Protein AF-A0A3M7P3F0-F1 (afdb_monomer)

Solvent-accessible surface area (backbone atoms only — not comparable to full-atom values): 8228 Å² total; per-residue (Å²): 136,87,86,85,83,87,76,72,88,83,78,83,79,81,77,79,80,73,84,70,84,70,74,78,79,84,78,85,76,87,57,68,66,79,45,86,61,48,75,72,35,42,48,98,87,68,47,38,76,52,37,50,70,38,77,48,36,46,76,40,44,63,51,67,42,43,52,64,94,58,85,94,62,56,41,43,77,44,65,76,58,82,88,83,65,94,73,85,86,87,89,83,91,81,86,89,81,68,93,59,100,72,84,79,93,81,86,86,86,86,88,83,135

pLDDT: mean 86.26, std 19.08, range [32.84, 98.5]

Sequence (113 aa):
MNSIYLGLASAILYIHLTNAFVPPDITRRFEYKLSFKGPHLVFKDGSVPFWQHGGSAIPSNDQIRITPSLRSQKGRVWCQNQVTSPDWEIEVLMRVSGRGRVGADGMAIWYTD

InterPro domains:
  IPR005052 Legume-like lectin [PF03388] (29-112)
  IPR005052 Legume-like lectin [PS51328] (28-113)
  IPR013320 Concanavalin A-like lectin/glucanase domain superfamily [SSF49899] (28-113)
  IPR051136 Intracellular Lectin and Glycoprotein Transporter [PTHR12223] (26-113)

Secondary structure (DSSP, 8-state):
----------------------PPP------GGG---SSS-S-TTS-BTTEEEEET-EE-SS-EESS-SSTT--EEEEESS----SS-----------SSSS--S--------

Radius of gyration: 29.39 Å; Cα contacts (8 Å, |Δi|>4): 103; chains: 1; bounding box: 76×74×60 Å

Organism: Brachionus plicatilis (NCBI:txid10195)

Foldseek 3Di:
DDDDDPDDDDDPDDDPPPPPPPPPDPDDDDDVLQDAAAQQQADPVRDGRQKDKDWQWHDDRGDIDQHDQDPPGGIDIGGNDADPDPDDDDDDDDDDDYPDPDDDDDDDDDDDD

Structure (mmCIF, N/CA/C/O backbone):
data_AF-A0A3M7P3F0-F1
#
_entry.id   AF-A0A3M7P3F0-F1
#
loop_
_atom_site.group_PDB
_atom_site.id
_atom_site.type_symbol
_atom_site.label_atom_id
_atom_site.label_alt_id
_atom_site.label_comp_id
_atom_site.label_asym_id
_atom_site.label_entity_id
_atom_site.label_seq_id
_atom_site.pdbx_PDB_ins_code
_atom_site.Cartn_x
_atom_site.Cartn_y
_atom_site.Cartn_z
_atom_site.occupancy
_atom_site.B_iso_or_equiv
_atom_site.auth_seq_id
_atom_site.auth_comp_id
_atom_site.auth_asym_id
_atom_site.auth_atom_id
_atom_site.pdbx_PDB_model_num
ATOM 1 N N . MET A 1 1 ? 61.588 -59.976 -39.825 1.00 35.41 1 MET A N 1
ATOM 2 C CA . MET A 1 1 ? 61.996 -58.778 -39.063 1.00 35.41 1 MET A CA 1
ATOM 3 C C . MET A 1 1 ? 60.864 -57.760 -39.123 1.00 35.41 1 MET A C 1
ATOM 5 O O . MET A 1 1 ? 60.621 -57.214 -40.184 1.00 35.41 1 MET A O 1
ATOM 9 N N . ASN A 1 2 ? 60.145 -57.636 -38.002 1.00 32.84 2 ASN A N 1
ATOM 10 C CA . ASN A 1 2 ? 59.420 -56.482 -37.443 1.00 32.84 2 ASN A CA 1
ATOM 11 C C . ASN A 1 2 ? 58.669 -55.521 -38.391 1.00 32.84 2 ASN A C 1
ATOM 13 O O . ASN A 1 2 ? 59.294 -54.714 -39.063 1.00 32.84 2 ASN A O 1
ATOM 17 N N . SER A 1 3 ? 57.339 -55.437 -38.281 1.00 33.28 3 SER A N 1
ATOM 18 C CA . SER A 1 3 ? 56.703 -54.468 -37.368 1.00 33.28 3 SER A CA 1
ATOM 19 C C . SER A 1 3 ? 55.172 -54.543 -37.448 1.00 33.28 3 SER A C 1
ATOM 21 O O . SER A 1 3 ? 54.591 -54.748 -38.509 1.00 33.28 3 SER A O 1
ATOM 23 N N . ILE A 1 4 ? 54.543 -54.393 -36.288 1.00 43.97 4 ILE A N 1
ATOM 24 C CA . ILE A 1 4 ? 53.116 -54.524 -35.998 1.00 43.97 4 ILE A CA 1
ATOM 25 C C . ILE A 1 4 ? 52.544 -53.104 -35.961 1.00 43.97 4 ILE A C 1
ATOM 27 O O . ILE A 1 4 ? 53.028 -52.293 -35.176 1.00 43.97 4 ILE A O 1
ATOM 31 N N . TYR A 1 5 ? 51.505 -52.804 -36.742 1.00 43.62 5 TYR A N 1
ATOM 32 C CA . TYR A 1 5 ? 50.666 -51.627 -36.496 1.00 43.62 5 TYR A CA 1
ATOM 33 C C . TYR A 1 5 ? 49.290 -52.087 -36.024 1.00 43.62 5 TYR A C 1
ATOM 35 O O . TYR A 1 5 ? 48.394 -52.398 -36.803 1.00 43.62 5 TYR A O 1
ATOM 43 N N . LEU A 1 6 ? 49.171 -52.152 -34.698 1.00 46.03 6 LEU A N 1
ATOM 44 C CA . LEU A 1 6 ? 47.915 -52.177 -33.965 1.00 46.03 6 LEU A CA 1
ATOM 45 C C . LEU A 1 6 ? 47.328 -50.758 -34.043 1.00 46.03 6 LEU A C 1
ATOM 47 O O . LEU A 1 6 ? 47.901 -49.824 -33.487 1.00 46.03 6 LEU A O 1
ATOM 51 N N . GLY A 1 7 ? 46.222 -50.581 -34.760 1.00 40.88 7 GLY A N 1
ATOM 52 C CA . GLY A 1 7 ? 45.590 -49.278 -34.970 1.00 40.88 7 GLY A CA 1
ATOM 53 C C . GLY A 1 7 ? 44.095 -49.327 -34.695 1.00 40.88 7 GLY A C 1
ATOM 54 O O . GLY A 1 7 ? 43.311 -49.357 -35.629 1.00 40.88 7 GLY A O 1
ATOM 55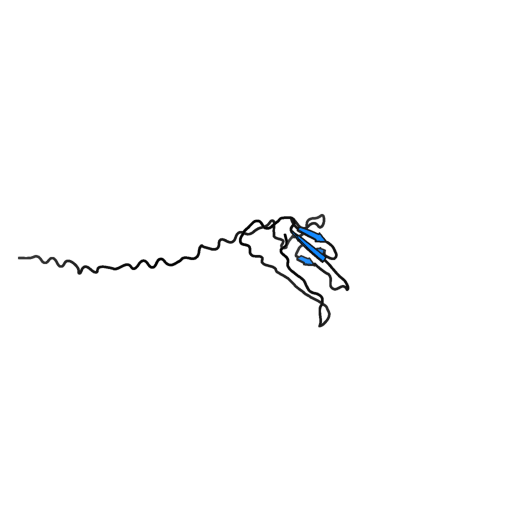 N N . LEU A 1 8 ? 43.759 -49.379 -33.405 1.00 41.81 8 LEU A N 1
ATOM 56 C CA . LEU A 1 8 ? 42.563 -48.833 -32.750 1.00 41.81 8 LEU A CA 1
ATOM 57 C C . LEU A 1 8 ? 41.199 -49.036 -33.437 1.00 41.81 8 LEU A C 1
ATOM 59 O O . LEU A 1 8 ? 40.854 -48.404 -34.431 1.00 41.81 8 LEU A O 1
ATOM 63 N N . ALA A 1 9 ? 40.379 -49.859 -32.778 1.00 43.22 9 ALA A N 1
ATOM 64 C CA . ALA A 1 9 ? 38.941 -49.956 -32.968 1.00 43.22 9 ALA A CA 1
ATOM 65 C C . ALA A 1 9 ? 38.297 -48.564 -33.106 1.00 43.22 9 ALA A C 1
ATOM 67 O O . ALA A 1 9 ? 38.331 -47.750 -32.182 1.00 43.22 9 ALA A O 1
ATOM 68 N N . SER A 1 10 ? 37.702 -48.304 -34.269 1.00 41.28 10 SER A N 1
ATOM 69 C CA . SER A 1 10 ? 36.861 -47.134 -34.493 1.00 41.28 10 SER A CA 1
ATOM 70 C C . SER A 1 10 ? 35.575 -47.303 -33.683 1.00 41.28 10 SER A C 1
ATOM 72 O O . SER A 1 10 ? 34.659 -48.021 -34.078 1.00 41.28 10 SER A O 1
ATOM 74 N N . ALA A 1 11 ? 35.523 -46.678 -32.510 1.00 48.22 11 ALA A N 1
ATOM 75 C CA . ALA A 1 11 ? 34.275 -46.456 -31.798 1.00 48.22 11 ALA A CA 1
ATOM 76 C C . ALA A 1 11 ? 33.608 -45.219 -32.413 1.00 48.22 11 ALA A C 1
ATOM 78 O O . ALA A 1 11 ? 34.004 -44.086 -32.140 1.00 48.22 11 ALA A O 1
ATOM 79 N N . ILE A 1 12 ? 32.615 -45.429 -33.279 1.00 55.25 12 ILE A N 1
ATOM 80 C CA . ILE A 1 12 ? 31.757 -44.348 -33.771 1.00 55.25 12 ILE A CA 1
ATOM 81 C C . ILE A 1 12 ? 30.850 -43.933 -32.610 1.00 55.25 12 ILE A C 1
ATOM 83 O O . ILE A 1 12 ? 29.874 -44.607 -32.285 1.00 55.25 12 ILE A O 1
ATOM 87 N N . LEU A 1 13 ? 31.206 -42.831 -31.953 1.00 51.03 13 LEU A N 1
ATOM 88 C CA . LEU A 1 13 ? 30.390 -42.195 -30.926 1.00 51.03 13 LEU A CA 1
ATOM 89 C C . LEU A 1 13 ? 29.223 -41.461 -31.606 1.00 51.03 13 LEU A C 1
ATOM 91 O O . LEU A 1 13 ? 29.391 -40.360 -32.126 1.00 51.03 13 LEU A O 1
ATOM 95 N N . TYR A 1 14 ? 28.036 -42.067 -31.606 1.00 48.22 14 TYR A N 1
ATOM 96 C CA . TYR A 1 14 ? 26.794 -41.378 -31.962 1.00 48.22 14 TYR A CA 1
ATOM 97 C C . TYR A 1 14 ? 26.404 -40.434 -30.818 1.00 48.22 14 TYR A C 1
ATOM 99 O O . TYR A 1 14 ? 25.839 -40.854 -29.810 1.00 48.22 14 TYR A O 1
ATOM 107 N N . ILE A 1 15 ? 26.718 -39.145 -30.957 1.00 61.94 15 ILE A N 1
ATOM 108 C CA . ILE A 1 15 ? 26.193 -38.107 -30.067 1.00 61.94 15 ILE A CA 1
ATOM 109 C C . ILE A 1 15 ? 24.757 -37.811 -30.512 1.00 61.94 15 ILE A C 1
ATOM 111 O O . ILE A 1 15 ? 24.533 -37.149 -31.524 1.00 61.94 15 ILE A O 1
ATOM 115 N N . HIS A 1 16 ? 23.768 -38.301 -29.764 1.00 52.97 16 HIS A N 1
ATOM 116 C CA . HIS A 1 16 ? 22.413 -37.768 -29.857 1.00 52.97 16 HIS A CA 1
ATOM 117 C C . HIS A 1 16 ? 22.380 -36.405 -29.166 1.00 52.97 16 HIS A C 1
ATOM 119 O O . HIS A 1 16 ? 22.374 -36.316 -27.941 1.00 52.97 16 HIS A O 1
ATOM 125 N N . LEU A 1 17 ? 22.359 -35.337 -29.965 1.00 55.66 17 LEU A N 1
ATOM 126 C CA . LEU A 1 17 ? 21.956 -34.014 -29.503 1.00 55.66 17 LEU A CA 1
ATOM 127 C C . LEU A 1 17 ? 20.457 -34.069 -29.205 1.00 55.66 17 LEU A C 1
ATOM 129 O O . LEU A 1 17 ? 19.622 -33.867 -30.086 1.00 55.66 17 LEU A O 1
ATOM 133 N N . THR A 1 18 ? 20.096 -34.368 -27.961 1.00 59.53 18 THR A N 1
ATOM 134 C CA . THR A 1 18 ? 18.807 -33.913 -27.460 1.00 59.53 18 THR A CA 1
ATOM 135 C C . THR A 1 18 ? 18.906 -32.393 -27.395 1.00 59.53 18 THR A C 1
ATOM 137 O O . THR A 1 18 ? 19.708 -31.844 -26.640 1.00 59.53 18 THR A O 1
ATOM 140 N N . ASN A 1 19 ? 18.126 -31.690 -28.219 1.00 60.81 19 ASN A N 1
ATOM 141 C CA . ASN A 1 19 ? 17.827 -30.287 -27.955 1.00 60.81 19 ASN A CA 1
ATOM 142 C C . ASN A 1 19 ? 17.080 -30.259 -26.620 1.00 60.81 19 ASN A C 1
ATOM 144 O O . ASN A 1 19 ? 15.855 -30.369 -26.580 1.00 60.81 19 ASN A O 1
ATOM 148 N N . ALA A 1 20 ? 17.821 -30.200 -25.515 1.00 63.62 20 ALA A N 1
ATOM 149 C CA . ALA A 1 20 ? 17.248 -29.879 -24.230 1.00 63.62 20 ALA A CA 1
ATOM 150 C C . ALA A 1 20 ? 16.611 -28.501 -24.404 1.00 63.62 20 ALA A C 1
ATOM 152 O O . ALA A 1 20 ? 17.304 -27.523 -24.686 1.00 63.62 20 ALA A O 1
ATOM 153 N N . PHE A 1 21 ? 15.284 -28.435 -24.309 1.00 67.81 21 PHE A N 1
ATOM 154 C CA . PHE A 1 21 ? 14.598 -27.171 -24.110 1.00 67.81 21 PHE A CA 1
ATOM 155 C C . PHE A 1 21 ? 15.104 -26.625 -22.777 1.00 67.81 21 PHE A C 1
ATOM 157 O O . PHE A 1 21 ? 14.655 -27.047 -21.714 1.00 67.81 21 PHE A O 1
ATOM 164 N N . VAL A 1 22 ? 16.119 -25.767 -22.836 1.00 68.88 22 VAL A N 1
ATOM 165 C CA . VAL A 1 22 ? 16.523 -24.948 -21.703 1.00 68.88 22 VAL A CA 1
ATOM 166 C C . VAL A 1 22 ? 15.453 -23.865 -21.633 1.00 68.88 22 VAL A C 1
ATOM 168 O O . VAL A 1 22 ? 15.356 -23.077 -22.580 1.00 68.88 22 VAL A O 1
ATOM 171 N N . PRO A 1 23 ? 14.597 -23.843 -20.595 1.00 70.94 23 PRO A N 1
ATOM 172 C CA . PRO A 1 23 ? 13.681 -22.730 -20.421 1.00 70.94 23 PRO A CA 1
ATOM 173 C C . PRO A 1 23 ? 14.515 -21.444 -20.420 1.00 70.94 23 PRO A C 1
ATOM 175 O O . PRO A 1 23 ? 15.616 -21.459 -19.860 1.00 70.94 23 PRO A O 1
ATOM 178 N N . PRO A 1 24 ? 14.049 -20.354 -21.053 1.00 71.81 24 PRO A N 1
ATOM 179 C CA . PRO A 1 24 ? 14.758 -19.088 -20.963 1.00 71.81 24 PRO A CA 1
ATOM 180 C C . PRO A 1 24 ? 14.994 -18.768 -19.487 1.00 71.81 24 PRO A C 1
ATOM 182 O O . PRO A 1 24 ? 14.087 -18.920 -18.665 1.00 71.81 24 PRO A O 1
ATOM 185 N N . ASP A 1 25 ? 16.222 -18.379 -19.153 1.00 75.50 25 ASP A N 1
ATOM 186 C CA . ASP A 1 25 ? 16.559 -17.990 -17.790 1.00 75.50 25 ASP A CA 1
ATOM 187 C C . ASP A 1 25 ? 15.651 -16.822 -17.383 1.00 75.50 25 ASP A C 1
ATOM 189 O O . ASP A 1 25 ? 15.656 -15.762 -18.024 1.00 75.50 25 ASP A O 1
ATOM 193 N N . ILE A 1 26 ? 14.809 -17.035 -16.367 1.00 81.81 26 ILE A N 1
ATOM 194 C CA . ILE A 1 26 ? 13.870 -16.017 -15.894 1.00 81.81 26 ILE A CA 1
ATOM 195 C C . ILE A 1 26 ? 14.695 -14.958 -15.169 1.00 81.81 26 ILE A C 1
ATOM 197 O O . ILE A 1 26 ? 14.977 -15.047 -13.973 1.00 81.81 26 ILE A O 1
ATOM 201 N N . THR A 1 27 ? 15.094 -13.931 -15.915 1.00 88.69 27 THR A N 1
ATOM 202 C CA . THR A 1 27 ? 15.845 -12.807 -15.366 1.00 88.69 27 THR A CA 1
ATOM 203 C C . THR A 1 27 ? 14.901 -11.925 -14.557 1.00 88.69 27 THR A C 1
ATOM 205 O O . THR A 1 27 ? 14.068 -11.209 -15.112 1.00 88.69 27 THR A O 1
ATOM 208 N N . ARG A 1 28 ? 15.040 -11.945 -13.229 1.00 92.25 28 ARG A N 1
ATOM 209 C CA . ARG A 1 28 ? 14.305 -11.038 -12.341 1.00 92.25 28 ARG A CA 1
ATOM 210 C C . ARG A 1 28 ? 14.998 -9.681 -12.268 1.00 92.25 28 ARG A C 1
ATOM 212 O O . ARG A 1 28 ? 16.173 -9.592 -11.911 1.00 92.25 28 ARG A O 1
ATOM 219 N N . ARG A 1 29 ? 14.249 -8.611 -12.534 1.00 93.62 29 ARG A N 1
ATOM 220 C CA . ARG A 1 29 ? 14.684 -7.227 -12.315 1.00 93.62 29 ARG A CA 1
ATOM 221 C C . ARG A 1 29 ? 13.893 -6.616 -11.165 1.00 93.62 29 ARG A C 1
ATOM 223 O O . ARG A 1 29 ? 12.669 -6.619 -11.180 1.00 93.62 29 ARG A O 1
ATOM 230 N N . PHE A 1 30 ? 14.598 -6.049 -10.190 1.00 96.44 30 PHE A N 1
ATOM 231 C CA . PHE A 1 30 ? 13.958 -5.321 -9.099 1.00 96.44 30 PHE A CA 1
ATOM 232 C C . PHE A 1 30 ? 13.481 -3.933 -9.556 1.00 96.44 30 PHE A C 1
ATOM 234 O O . PHE A 1 30 ? 14.286 -3.103 -9.990 1.00 96.44 30 PHE A O 1
ATOM 241 N N . GLU A 1 31 ? 12.184 -3.662 -9.404 1.00 97.50 31 GLU A N 1
ATOM 242 C CA . GLU A 1 31 ? 11.558 -2.391 -9.776 1.00 97.50 31 GLU A CA 1
ATOM 243 C C . GLU A 1 31 ? 11.379 -1.470 -8.559 1.00 97.50 31 GLU A C 1
ATOM 245 O O . GLU A 1 31 ? 10.337 -1.441 -7.899 1.00 97.50 31 GLU A O 1
ATOM 250 N N . TYR A 1 32 ? 12.408 -0.669 -8.258 1.00 97.06 32 TYR A N 1
ATOM 251 C CA . TYR A 1 32 ? 12.418 0.206 -7.075 1.00 97.06 32 TYR A CA 1
ATOM 252 C C . TYR A 1 32 ? 11.300 1.263 -7.078 1.00 97.06 32 TYR A C 1
ATOM 254 O O . TYR A 1 32 ? 10.806 1.641 -6.021 1.00 97.06 32 TYR A O 1
ATOM 262 N N . LYS A 1 33 ? 10.879 1.723 -8.263 1.00 97.62 33 LYS A N 1
ATOM 263 C CA . LYS A 1 33 ? 9.788 2.698 -8.438 1.00 97.62 33 LYS A CA 1
ATOM 264 C C . LYS A 1 33 ? 8.399 2.122 -8.155 1.00 97.62 33 LYS A C 1
ATOM 266 O O . LYS A 1 33 ? 7.455 2.895 -8.020 1.00 97.62 33 LYS A O 1
ATOM 271 N N . LEU A 1 34 ? 8.293 0.794 -8.097 1.00 98.00 34 LEU A N 1
ATOM 272 C CA . LEU A 1 34 ? 7.087 0.023 -7.790 1.00 98.00 34 LEU A CA 1
ATOM 273 C C . LEU A 1 34 ? 7.208 -0.678 -6.427 1.00 98.00 34 LEU A C 1
ATOM 275 O O . LEU A 1 34 ? 6.475 -1.617 -6.146 1.00 98.00 34 LEU A O 1
ATOM 279 N N . SER A 1 35 ? 8.153 -0.253 -5.581 1.00 98.12 35 SER A N 1
ATOM 280 C CA . SER A 1 35 ? 8.485 -0.928 -4.322 1.00 98.12 35 SER A CA 1
ATOM 281 C C . SER A 1 35 ? 8.578 0.057 -3.157 1.00 98.12 35 SER A C 1
ATOM 283 O O . SER A 1 35 ? 8.906 1.226 -3.348 1.00 98.12 35 SER A O 1
ATOM 285 N N . PHE A 1 36 ? 8.348 -0.424 -1.935 1.00 97.56 36 PHE A N 1
ATOM 286 C CA . PHE A 1 36 ? 8.762 0.238 -0.695 1.00 97.56 36 PHE A CA 1
ATOM 287 C C . PHE A 1 36 ? 9.245 -0.816 0.309 1.00 97.56 36 PHE A C 1
ATOM 289 O O . PHE A 1 36 ? 8.747 -1.940 0.325 1.00 97.56 36 PHE A O 1
ATOM 296 N N . LYS A 1 37 ? 10.214 -0.463 1.158 1.00 97.50 37 LYS A N 1
ATOM 297 C CA . LYS A 1 37 ? 10.653 -1.274 2.304 1.00 97.50 37 LYS A CA 1
ATOM 298 C C . LYS A 1 37 ? 11.396 -0.404 3.314 1.00 97.50 37 LYS A C 1
ATOM 300 O O . LYS A 1 37 ? 11.946 0.627 2.936 1.00 97.50 37 LYS A O 1
ATOM 305 N N . GLY A 1 38 ? 11.408 -0.823 4.576 1.00 94.44 38 GLY A N 1
ATOM 306 C CA . GLY A 1 38 ? 12.275 -0.230 5.592 1.00 94.44 38 GLY A CA 1
ATOM 307 C C . GLY A 1 38 ? 13.734 -0.705 5.490 1.00 94.44 38 GLY A C 1
ATOM 308 O O . GLY A 1 38 ? 14.024 -1.650 4.745 1.00 94.44 38 GLY A O 1
ATOM 309 N N . PRO A 1 39 ? 14.649 -0.100 6.270 1.00 95.94 39 PRO A N 1
ATOM 310 C CA . PRO A 1 39 ? 14.447 1.111 7.076 1.00 95.94 39 PRO A CA 1
ATOM 311 C C . PRO A 1 39 ? 14.377 2.385 6.206 1.00 95.94 39 PRO A C 1
ATOM 313 O O . PRO A 1 39 ? 14.668 2.343 5.014 1.00 95.94 39 PRO A O 1
ATOM 316 N N . HIS A 1 40 ? 14.020 3.525 6.810 1.00 95.88 40 HIS A N 1
ATOM 317 C CA . HIS A 1 40 ? 13.889 4.838 6.145 1.00 95.88 40 HIS A CA 1
ATOM 318 C C . HIS A 1 40 ? 12.844 4.891 5.020 1.00 95.88 40 HIS A C 1
ATOM 320 O O . HIS A 1 40 ? 13.012 5.597 4.028 1.00 95.88 40 HIS A O 1
ATOM 326 N N . LEU A 1 41 ? 11.738 4.169 5.198 1.00 96.50 41 LEU A N 1
ATOM 327 C CA . LEU A 1 41 ? 10.629 4.129 4.245 1.00 96.50 41 LEU A CA 1
ATOM 328 C C . LEU A 1 41 ? 9.994 5.510 4.001 1.00 96.50 41 LEU A C 1
ATOM 330 O O . LEU A 1 41 ? 9.498 5.773 2.908 1.00 96.50 41 LEU A O 1
ATOM 334 N N . VAL A 1 42 ? 9.991 6.376 5.019 1.00 97.50 42 VAL A N 1
ATOM 335 C CA . VAL A 1 42 ? 9.244 7.640 5.036 1.00 97.50 42 VAL A CA 1
ATOM 336 C C . VAL A 1 42 ? 10.206 8.821 5.011 1.00 97.50 42 VAL A C 1
ATOM 338 O O . VAL A 1 42 ? 11.170 8.874 5.778 1.00 97.50 42 VAL A O 1
ATOM 341 N N . PHE A 1 43 ? 9.937 9.789 4.141 1.00 96.38 43 PHE A N 1
ATOM 342 C CA . PHE A 1 43 ? 10.654 11.058 4.110 1.00 96.38 43 PHE A CA 1
ATOM 343 C C . PHE A 1 43 ? 10.276 11.958 5.292 1.00 96.38 43 PHE A C 1
ATOM 345 O O . PHE A 1 43 ? 9.308 11.727 6.012 1.00 96.38 43 PHE A O 1
ATOM 352 N N . LYS A 1 44 ? 11.051 13.027 5.510 1.00 95.12 44 LYS A N 1
ATOM 353 C CA . LYS A 1 44 ? 10.819 13.957 6.633 1.00 95.12 44 LYS A CA 1
ATOM 354 C C . LYS A 1 44 ? 9.439 14.625 6.596 1.00 95.12 44 LYS A C 1
ATOM 356 O O . LYS A 1 44 ? 8.954 15.056 7.634 1.00 95.12 44 LYS A O 1
ATOM 361 N N . ASP A 1 45 ? 8.834 14.714 5.418 1.00 95.75 45 ASP A N 1
ATOM 362 C CA . ASP A 1 45 ? 7.503 15.277 5.186 1.00 95.75 45 ASP A CA 1
ATOM 363 C C . ASP A 1 45 ? 6.361 14.254 5.362 1.00 95.75 45 ASP A C 1
ATOM 365 O O . ASP A 1 45 ? 5.196 14.595 5.173 1.00 95.75 45 ASP A O 1
ATOM 369 N N . GLY A 1 46 ? 6.667 13.004 5.727 1.00 95.31 46 GLY A N 1
ATOM 370 C CA . GLY A 1 46 ? 5.673 11.941 5.886 1.00 95.31 46 GLY A CA 1
ATOM 371 C C . GLY A 1 46 ? 5.280 11.239 4.581 1.00 95.31 46 GLY A C 1
ATOM 372 O O . GLY A 1 46 ? 4.404 10.367 4.597 1.00 95.31 46 GLY A O 1
ATOM 373 N N . SER A 1 47 ? 5.895 11.595 3.450 1.00 97.31 47 SER A N 1
ATOM 374 C CA . SER A 1 47 ? 5.647 10.938 2.167 1.00 97.31 47 SER A CA 1
ATOM 375 C C . SER A 1 47 ? 6.421 9.623 2.033 1.00 97.31 47 SER A C 1
ATOM 377 O O . SER A 1 47 ? 7.465 9.416 2.658 1.00 97.31 47 SER A O 1
ATOM 379 N N . VAL A 1 48 ? 5.886 8.715 1.213 1.00 98.25 48 VAL A N 1
ATOM 380 C CA . VAL A 1 48 ? 6.553 7.467 0.820 1.00 98.25 48 VAL A CA 1
ATOM 381 C C . VAL A 1 48 ? 7.002 7.629 -0.636 1.00 98.25 48 VAL A C 1
ATOM 383 O O . VAL A 1 48 ? 6.173 7.989 -1.476 1.00 98.25 48 VAL A O 1
ATOM 386 N N . PRO A 1 49 ? 8.279 7.388 -0.979 1.00 97.94 49 PRO A N 1
ATOM 387 C CA . PRO A 1 49 ? 8.765 7.584 -2.344 1.00 97.94 49 PRO A CA 1
ATOM 388 C C . PRO A 1 49 ? 7.943 6.760 -3.340 1.00 97.94 49 PRO A C 1
ATOM 390 O O . PRO A 1 49 ? 7.797 5.563 -3.139 1.00 97.94 49 PRO A O 1
ATOM 393 N N . PHE A 1 50 ? 7.427 7.378 -4.409 1.00 98.19 50 PHE A N 1
ATOM 394 C CA . PHE A 1 50 ? 6.621 6.735 -5.471 1.00 98.19 50 PHE A CA 1
ATOM 395 C C . PHE A 1 50 ? 5.246 6.190 -5.055 1.00 98.19 50 PHE A C 1
ATOM 397 O O . PHE A 1 50 ? 4.532 5.654 -5.901 1.00 98.19 50 PHE A O 1
ATOM 404 N N . TRP A 1 51 ? 4.836 6.341 -3.794 1.00 98.50 51 TRP A N 1
ATOM 405 C CA . TRP A 1 51 ? 3.578 5.796 -3.285 1.00 98.50 51 TRP A CA 1
ATOM 406 C C . TRP A 1 51 ? 2.747 6.881 -2.596 1.00 98.50 51 TRP A C 1
ATOM 408 O O . TRP A 1 51 ? 3.233 7.642 -1.764 1.00 98.50 51 TRP A O 1
ATOM 418 N N . GLN A 1 52 ? 1.459 6.946 -2.925 1.00 98.25 52 GLN A N 1
ATOM 419 C CA . GLN A 1 52 ? 0.487 7.773 -2.213 1.00 98.25 52 GLN A CA 1
ATOM 420 C C . GLN A 1 52 ? -0.201 6.938 -1.144 1.00 98.25 52 GLN A C 1
ATOM 422 O O . GLN A 1 52 ? -0.676 5.837 -1.416 1.00 98.25 52 GLN A O 1
ATOM 427 N N . HIS A 1 53 ? -0.306 7.477 0.064 1.00 98.25 53 HIS A N 1
ATOM 428 C CA . HIS A 1 53 ? -1.107 6.893 1.135 1.00 98.25 53 HIS A CA 1
ATOM 429 C C . HIS A 1 53 ? -2.302 7.794 1.454 1.00 98.25 53 HIS A C 1
ATOM 431 O O . HIS A 1 53 ? -2.299 8.985 1.143 1.00 98.25 53 HIS A O 1
ATOM 437 N N . GLY A 1 54 ? -3.362 7.219 2.016 1.00 98.19 54 GLY A N 1
ATOM 438 C CA . GLY A 1 54 ? -4.550 7.980 2.390 1.00 98.19 54 GLY A CA 1
ATOM 439 C C . GLY A 1 54 ? -5.511 7.214 3.290 1.00 98.19 54 GLY A C 1
ATOM 440 O O . GLY A 1 54 ? -5.350 6.014 3.536 1.00 98.19 54 GLY A O 1
ATOM 441 N N . GLY A 1 55 ? -6.537 7.921 3.768 1.00 98.25 55 GLY A N 1
ATOM 442 C CA . GLY A 1 55 ? -7.451 7.405 4.785 1.00 98.25 55 GLY A CA 1
ATOM 443 C C . GLY A 1 55 ? -6.727 7.218 6.118 1.00 98.25 55 GLY A C 1
ATOM 444 O O . GLY A 1 55 ? -5.988 8.095 6.553 1.00 98.25 55 GLY A O 1
ATOM 445 N N . SER A 1 56 ? -6.915 6.061 6.746 1.00 98.19 56 SER A N 1
ATOM 446 C CA . SER A 1 56 ? -6.306 5.711 8.035 1.00 98.19 56 SER A CA 1
ATOM 447 C C . SER A 1 56 ? -4.869 5.172 7.947 1.00 98.19 56 SER A C 1
ATOM 449 O O . SER A 1 56 ? -4.368 4.655 8.948 1.00 98.19 56 SER A O 1
ATOM 451 N N . ALA A 1 57 ? -4.227 5.221 6.776 1.00 98.50 57 ALA A N 1
ATOM 452 C CA . ALA A 1 57 ? -2.877 4.695 6.590 1.00 98.50 57 ALA A CA 1
ATOM 453 C C . ALA A 1 57 ? -1.837 5.550 7.332 1.00 98.50 57 ALA A C 1
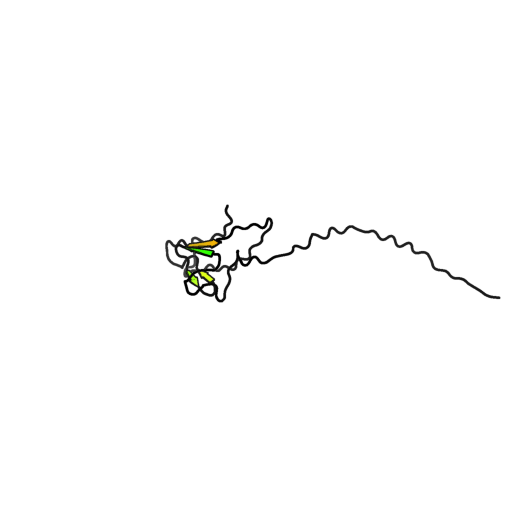ATOM 455 O O . ALA A 1 57 ? -1.836 6.773 7.231 1.00 98.50 57 ALA A O 1
ATOM 456 N N . ILE A 1 58 ? -0.942 4.895 8.075 1.00 98.25 58 ILE A N 1
ATOM 457 C CA . ILE A 1 58 ? 0.099 5.539 8.885 1.00 98.25 58 ILE A CA 1
ATOM 458 C C . ILE A 1 58 ? 1.459 4.952 8.484 1.00 98.25 58 ILE A C 1
ATOM 460 O O . ILE A 1 58 ? 1.805 3.848 8.928 1.00 98.25 58 ILE A O 1
ATOM 464 N N . PRO A 1 59 ? 2.232 5.651 7.638 1.00 98.06 59 PRO A N 1
ATOM 465 C CA . PRO A 1 59 ? 3.605 5.275 7.331 1.00 98.06 59 PRO A CA 1
ATOM 466 C C . PRO A 1 59 ? 4.529 5.459 8.540 1.00 98.06 59 PRO A C 1
ATOM 468 O O . PRO A 1 59 ? 4.428 6.439 9.277 1.00 98.06 59 PRO A O 1
ATOM 471 N N . SER A 1 60 ? 5.462 4.531 8.726 1.00 97.25 60 SER A N 1
ATOM 472 C CA . SER A 1 60 ? 6.602 4.663 9.633 1.00 97.25 60 SER A CA 1
ATOM 473 C C . SER A 1 60 ? 7.883 4.207 8.933 1.00 97.25 60 SER A C 1
ATOM 475 O O . SER A 1 60 ? 7.832 3.648 7.842 1.00 97.25 60 SER A O 1
ATOM 477 N N . ASN A 1 61 ? 9.044 4.419 9.560 1.00 96.81 61 ASN A N 1
ATOM 478 C CA . ASN A 1 61 ? 10.343 4.113 8.945 1.00 96.81 61 ASN A CA 1
ATOM 479 C C . ASN A 1 61 ? 10.516 2.655 8.489 1.00 96.81 61 ASN A C 1
ATOM 481 O O . ASN A 1 61 ? 11.302 2.415 7.574 1.00 96.81 61 ASN A O 1
ATOM 485 N N . ASP A 1 62 ? 9.790 1.715 9.095 1.00 97.25 62 ASP A N 1
ATOM 486 C CA . ASP A 1 62 ? 9.986 0.279 8.868 1.00 97.25 62 ASP A CA 1
ATOM 487 C C . ASP A 1 62 ? 8.815 -0.394 8.140 1.00 97.25 62 ASP A C 1
ATOM 489 O O . ASP A 1 62 ? 8.990 -1.442 7.523 1.00 97.25 62 ASP A O 1
ATOM 493 N N . GLN A 1 63 ? 7.611 0.178 8.221 1.00 97.62 63 GLN A N 1
ATOM 494 C CA . GLN A 1 63 ? 6.390 -0.406 7.667 1.00 97.62 63 GLN A CA 1
ATOM 495 C C . GLN A 1 63 ? 5.326 0.668 7.442 1.00 97.62 63 GLN A C 1
ATOM 497 O O . GLN A 1 63 ? 5.377 1.749 8.024 1.00 97.62 63 GLN A O 1
ATOM 502 N N . ILE A 1 64 ? 4.293 0.336 6.673 1.00 98.31 64 ILE A N 1
ATOM 503 C CA . ILE A 1 64 ? 3.077 1.147 6.614 1.00 98.31 64 ILE A CA 1
ATOM 504 C C . ILE A 1 64 ? 1.961 0.391 7.319 1.00 98.31 64 ILE A C 1
ATOM 506 O O . ILE A 1 64 ? 1.581 -0.711 6.923 1.00 98.31 64 ILE A O 1
ATOM 510 N N . ARG A 1 65 ? 1.396 0.994 8.364 1.00 97.81 65 ARG A N 1
ATOM 511 C CA . ARG A 1 65 ? 0.177 0.486 8.989 1.00 97.81 65 ARG A CA 1
ATOM 512 C C . ARG A 1 65 ? -1.017 0.984 8.182 1.00 97.81 65 ARG A C 1
ATOM 514 O O . ARG A 1 65 ? -1.447 2.113 8.374 1.00 97.81 65 ARG A O 1
ATOM 521 N N . ILE A 1 66 ? -1.550 0.142 7.297 1.00 98.06 66 ILE A N 1
ATOM 522 C CA . ILE A 1 66 ? -2.683 0.500 6.422 1.00 98.06 66 ILE A CA 1
ATOM 523 C C . ILE A 1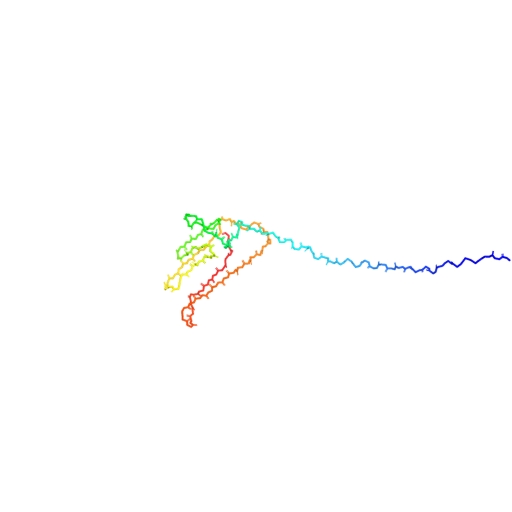 66 ? -3.924 0.874 7.249 1.00 98.06 66 ILE A C 1
ATOM 525 O O . ILE A 1 66 ? -4.582 1.865 6.956 1.00 98.06 66 ILE A O 1
ATOM 529 N N . THR A 1 67 ? -4.215 0.130 8.319 1.00 97.88 67 THR A N 1
ATOM 530 C CA . THR A 1 67 ? -5.271 0.471 9.283 1.00 97.88 67 THR A CA 1
ATOM 531 C C . THR A 1 67 ? -4.816 0.184 10.716 1.00 97.88 67 THR A C 1
ATOM 533 O O . THR A 1 67 ? -4.228 -0.872 10.970 1.00 97.88 67 THR A O 1
ATOM 536 N N . PRO A 1 68 ? -5.085 1.071 11.690 1.00 96.00 68 PRO A N 1
ATOM 537 C CA . PRO A 1 68 ? -4.915 0.748 13.102 1.00 96.00 68 PRO A CA 1
ATOM 538 C C . PRO A 1 68 ? -6.017 -0.194 13.600 1.00 96.00 68 PRO A C 1
ATOM 540 O O . PRO A 1 68 ? -7.070 -0.320 12.982 1.00 96.00 68 PRO A O 1
ATOM 543 N N . SER A 1 69 ? -5.798 -0.823 14.759 1.00 94.75 69 SER A N 1
ATOM 544 C CA . SER A 1 69 ? -6.773 -1.698 15.429 1.00 94.75 69 SER A CA 1
ATOM 545 C C . SER A 1 69 ? -7.889 -0.894 16.121 1.00 94.75 69 SER A C 1
ATOM 547 O O . SER A 1 69 ? -8.112 -1.023 17.327 1.00 94.75 69 SER A O 1
ATOM 549 N 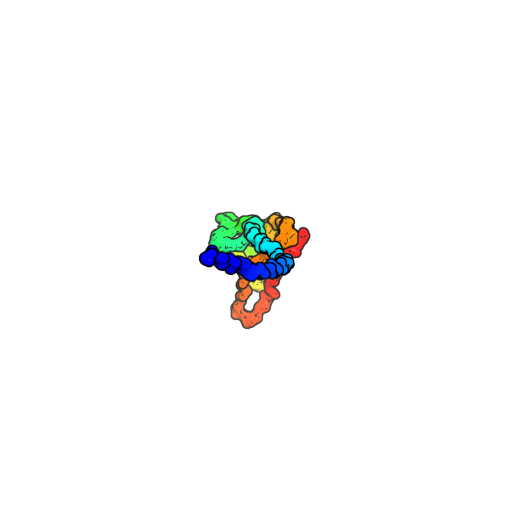N . LEU A 1 70 ? -8.533 -0.007 15.364 1.00 93.81 70 LEU A N 1
ATOM 550 C CA . LEU A 1 70 ? -9.674 0.819 15.750 1.00 93.81 70 LEU A CA 1
ATOM 551 C C . LEU A 1 70 ? -10.878 0.433 14.882 1.00 93.81 70 LEU A C 1
ATOM 553 O O . LEU A 1 70 ? -10.722 -0.180 13.829 1.00 93.81 70 LEU A O 1
ATOM 557 N N . ARG A 1 71 ? -12.091 0.780 15.317 1.00 94.25 71 ARG A N 1
ATOM 558 C CA . ARG A 1 71 ? -13.302 0.487 14.536 1.00 94.25 71 ARG A CA 1
ATOM 559 C C . ARG A 1 71 ? -13.389 1.370 13.290 1.00 94.25 71 ARG A C 1
ATOM 561 O O . ARG A 1 71 ? -12.943 2.517 13.318 1.00 94.25 71 ARG A O 1
ATOM 568 N N . SER A 1 72 ? -14.003 0.836 12.236 1.00 95.69 72 SER A N 1
ATOM 569 C CA . SER A 1 72 ? -14.384 1.574 11.022 1.00 95.69 72 SER A CA 1
ATOM 570 C C . SER A 1 72 ? -13.217 2.267 10.311 1.00 95.69 72 SER A C 1
ATOM 572 O O . SER A 1 72 ? -13.325 3.422 9.907 1.00 95.69 72 SER A O 1
ATOM 574 N N . GLN A 1 73 ? -12.083 1.577 10.183 1.00 98.06 73 GLN A N 1
ATOM 575 C CA . GLN A 1 73 ? -10.893 2.119 9.529 1.00 98.06 73 GLN A CA 1
ATOM 576 C C . GLN A 1 73 ? -10.841 1.707 8.063 1.00 98.06 73 GLN A C 1
ATOM 578 O O . GLN A 1 73 ? -11.105 0.557 7.721 1.00 98.06 73 GLN A O 1
ATOM 583 N N . LYS A 1 74 ? -10.458 2.650 7.204 1.00 98.44 74 LYS A N 1
ATOM 584 C CA . LYS A 1 74 ? -10.176 2.402 5.790 1.00 98.44 74 LYS A CA 1
ATOM 585 C C . LYS A 1 74 ? -8.922 3.172 5.428 1.00 98.44 74 LYS A C 1
ATOM 587 O O . LYS A 1 74 ? -8.906 4.397 5.509 1.00 98.44 74 LYS A O 1
ATOM 592 N N . GLY A 1 75 ? -7.875 2.458 5.049 1.00 98.38 75 GLY A N 1
ATOM 593 C CA . GLY A 1 75 ? -6.636 3.050 4.567 1.00 98.38 75 GLY A CA 1
ATOM 594 C C . GLY A 1 75 ? -6.224 2.418 3.253 1.00 98.38 75 GLY A C 1
ATOM 595 O O . GLY A 1 75 ? -6.639 1.306 2.927 1.00 98.38 75 GLY A O 1
ATOM 596 N N . ARG A 1 76 ? -5.421 3.150 2.490 1.00 98.44 76 ARG A N 1
ATOM 597 C CA . ARG A 1 76 ? -4.884 2.690 1.212 1.00 98.44 76 ARG A CA 1
ATOM 598 C C . ARG A 1 76 ? -3.468 3.193 1.015 1.00 98.44 76 ARG A C 1
ATOM 600 O O . ARG A 1 76 ? -3.108 4.259 1.515 1.00 98.44 76 ARG A O 1
ATOM 607 N N . VAL A 1 77 ? -2.709 2.430 0.246 1.00 98.44 77 VAL A N 1
ATOM 608 C CA . VAL A 1 77 ? -1.385 2.793 -0.250 1.00 98.44 77 VAL A CA 1
ATOM 609 C C . VAL A 1 77 ? -1.362 2.391 -1.719 1.00 98.44 77 VAL A C 1
ATOM 611 O O . VAL A 1 77 ? -1.724 1.263 -2.041 1.00 98.44 77 VAL A O 1
ATOM 614 N N . TRP A 1 78 ? -1.030 3.324 -2.605 1.00 98.25 78 TRP A N 1
ATOM 615 C CA . TRP A 1 78 ? -1.137 3.148 -4.051 1.00 98.25 78 TRP A CA 1
ATOM 616 C C . TRP A 1 78 ? 0.105 3.666 -4.765 1.00 98.25 78 TRP A C 1
ATOM 618 O O . TRP A 1 78 ? 0.586 4.756 -4.446 1.00 98.25 78 TRP A O 1
ATOM 628 N N . CYS A 1 79 ? 0.632 2.895 -5.714 1.00 97.44 79 CYS A N 1
ATOM 629 C CA . CYS A 1 79 ? 1.804 3.307 -6.473 1.00 97.44 79 CYS A CA 1
ATOM 630 C C . CYS A 1 79 ? 1.425 4.417 -7.461 1.00 97.44 79 CYS A C 1
ATOM 632 O O . CYS A 1 79 ? 0.374 4.373 -8.092 1.00 97.44 79 CYS A O 1
ATOM 634 N N . GLN A 1 80 ? 2.276 5.430 -7.588 1.00 97.50 80 GLN A N 1
ATOM 635 C CA . GLN A 1 80 ? 2.083 6.530 -8.536 1.00 97.50 80 GLN A CA 1
ATOM 636 C C . GLN A 1 80 ? 2.445 6.139 -9.973 1.00 97.50 80 GLN A C 1
ATOM 638 O O . GLN A 1 80 ? 2.031 6.816 -10.909 1.00 97.50 80 GLN A O 1
ATOM 643 N N . ASN A 1 81 ? 3.229 5.073 -10.141 1.00 97.00 81 ASN A N 1
ATOM 644 C CA . ASN A 1 81 ? 3.701 4.604 -11.436 1.00 97.00 81 ASN A CA 1
ATOM 645 C C . ASN A 1 81 ? 2.917 3.363 -11.863 1.00 97.00 81 ASN A C 1
ATOM 647 O O . ASN A 1 81 ? 2.598 2.507 -11.039 1.00 97.00 81 ASN A O 1
ATOM 651 N N . GLN A 1 82 ? 2.654 3.250 -13.162 1.00 96.12 82 GLN A N 1
ATOM 652 C CA . GLN A 1 82 ? 2.041 2.060 -13.744 1.00 96.12 82 GLN A CA 1
ATOM 653 C C . GLN A 1 82 ? 3.075 0.944 -13.935 1.00 96.12 82 GLN A C 1
ATOM 655 O O . GLN A 1 82 ? 4.254 1.205 -14.192 1.00 96.12 82 GLN A O 1
ATOM 660 N N . VAL A 1 83 ? 2.615 -0.305 -13.845 1.00 96.31 83 VAL A N 1
ATOM 661 C CA . VAL A 1 83 ? 3.407 -1.475 -14.240 1.00 96.31 83 VAL A CA 1
ATOM 662 C C . VAL A 1 83 ? 3.427 -1.538 -15.765 1.00 96.31 83 VAL A C 1
ATOM 664 O O . VAL A 1 83 ? 2.377 -1.651 -16.389 1.00 96.31 83 VAL A O 1
ATOM 667 N N . THR A 1 84 ? 4.613 -1.451 -16.363 1.00 94.25 84 THR A N 1
ATOM 668 C CA . THR A 1 84 ? 4.793 -1.507 -17.824 1.00 94.25 84 THR A CA 1
ATOM 669 C C . THR A 1 84 ? 5.361 -2.838 -18.310 1.00 94.25 84 THR A C 1
ATOM 671 O O . THR A 1 84 ? 5.335 -3.112 -19.509 1.00 94.25 84 THR A O 1
ATOM 674 N N . SER A 1 85 ? 5.889 -3.658 -17.399 1.00 92.75 85 SER A N 1
ATOM 675 C CA . SER A 1 85 ? 6.439 -4.974 -17.721 1.00 92.75 85 SER A CA 1
ATOM 676 C C . SER A 1 85 ? 5.315 -5.967 -18.034 1.00 92.75 85 SER A C 1
ATOM 678 O O . SER A 1 85 ? 4.340 -6.013 -17.282 1.00 92.75 85 SER A O 1
ATOM 680 N N . PRO A 1 86 ? 5.443 -6.775 -19.105 1.00 92.56 86 PRO A N 1
ATOM 681 C CA . PRO A 1 86 ? 4.438 -7.779 -19.460 1.00 92.56 86 PRO A CA 1
ATOM 682 C C . PRO A 1 86 ? 4.333 -8.883 -18.403 1.00 92.56 86 PRO A C 1
ATOM 684 O O . PRO A 1 86 ? 3.234 -9.309 -18.065 1.00 92.56 86 PRO A O 1
ATOM 687 N N . ASP A 1 87 ? 5.474 -9.281 -17.841 1.00 94.31 87 ASP A N 1
ATOM 688 C CA . ASP A 1 87 ? 5.583 -10.253 -16.763 1.00 94.31 87 ASP A CA 1
ATOM 689 C C . ASP A 1 87 ? 6.103 -9.550 -15.508 1.00 94.31 87 ASP A C 1
ATOM 691 O O . ASP A 1 87 ? 7.072 -8.782 -15.561 1.00 94.31 87 ASP A O 1
ATOM 695 N N . TRP A 1 88 ? 5.457 -9.796 -14.371 1.00 95.50 88 TRP A N 1
ATOM 696 C CA . TRP A 1 88 ? 5.830 -9.188 -13.099 1.00 95.50 88 TRP A CA 1
ATOM 697 C C . TRP A 1 88 ? 5.530 -10.113 -11.920 1.00 95.50 88 TRP A C 1
ATOM 699 O O . TRP A 1 88 ? 4.645 -10.963 -11.963 1.00 95.50 88 TRP A O 1
ATOM 709 N N . GLU A 1 89 ? 6.289 -9.921 -10.847 1.00 96.56 89 GLU A N 1
ATOM 710 C CA . GLU A 1 89 ? 6.160 -10.628 -9.577 1.00 96.56 89 GLU A CA 1
ATOM 711 C C . GLU A 1 89 ? 6.206 -9.582 -8.459 1.00 96.56 89 GLU A C 1
ATOM 713 O O . GLU A 1 89 ? 6.947 -8.600 -8.552 1.00 96.56 89 GLU A O 1
ATOM 718 N N . ILE A 1 90 ? 5.405 -9.777 -7.411 1.00 97.31 90 ILE A N 1
ATOM 719 C CA . ILE A 1 90 ? 5.469 -8.963 -6.196 1.00 97.31 90 ILE A CA 1
ATOM 720 C C . ILE A 1 90 ? 5.750 -9.855 -4.994 1.00 97.31 90 ILE A C 1
ATOM 722 O O . ILE A 1 90 ? 5.166 -10.926 -4.842 1.00 97.31 90 ILE A O 1
ATOM 726 N N . GLU A 1 91 ? 6.598 -9.367 -4.099 1.00 98.12 91 GLU A N 1
ATOM 727 C CA . GLU A 1 91 ? 6.819 -9.965 -2.789 1.00 98.12 91 GLU A CA 1
ATOM 728 C C . GLU A 1 91 ? 6.256 -9.028 -1.722 1.00 98.12 91 GLU A C 1
ATOM 730 O O . GLU A 1 91 ? 6.650 -7.864 -1.624 1.00 98.12 91 GLU A O 1
ATOM 735 N N . VAL A 1 92 ? 5.315 -9.527 -0.916 1.00 97.88 92 VAL A N 1
ATOM 736 C CA . VAL A 1 92 ? 4.637 -8.728 0.111 1.00 97.88 92 VAL A CA 1
ATOM 737 C C . VAL A 1 92 ? 4.882 -9.330 1.486 1.00 97.88 92 VAL A C 1
ATOM 739 O O . VAL A 1 92 ? 4.383 -10.406 1.814 1.00 97.88 92 VAL A O 1
ATOM 742 N N . LEU A 1 93 ? 5.605 -8.591 2.328 1.00 97.62 93 LEU A N 1
ATOM 743 C CA . LEU A 1 93 ? 5.696 -8.881 3.754 1.00 97.62 93 LEU A CA 1
ATOM 744 C C . LEU A 1 93 ? 4.572 -8.148 4.490 1.00 97.62 93 LEU A C 1
ATOM 746 O O . LEU A 1 93 ? 4.569 -6.920 4.577 1.00 97.62 93 LEU A O 1
ATOM 750 N N . MET A 1 94 ? 3.628 -8.902 5.052 1.00 95.75 94 MET A N 1
ATOM 751 C CA . MET A 1 94 ? 2.474 -8.349 5.761 1.00 95.75 94 MET A CA 1
ATOM 752 C C . MET A 1 94 ? 2.310 -8.945 7.156 1.00 95.75 94 MET A C 1
ATOM 754 O O . MET A 1 94 ? 2.613 -10.110 7.408 1.00 95.75 94 MET A O 1
ATOM 758 N N . ARG A 1 95 ? 1.757 -8.140 8.065 1.00 96.06 95 ARG A N 1
ATOM 759 C CA . ARG A 1 95 ? 1.337 -8.582 9.394 1.00 96.06 95 ARG A CA 1
ATOM 760 C C . ARG A 1 95 ? -0.064 -8.068 9.688 1.00 96.06 95 ARG A C 1
ATOM 762 O O . ARG A 1 95 ? -0.285 -6.861 9.723 1.00 96.06 95 ARG A O 1
ATOM 769 N N . VAL A 1 96 ? -0.980 -8.987 9.978 1.00 95.69 96 VAL A N 1
ATOM 770 C CA . VAL A 1 96 ? -2.309 -8.675 10.519 1.00 95.69 96 VAL A CA 1
ATOM 771 C C . VAL A 1 96 ? -2.302 -9.026 12.000 1.00 95.69 96 VAL A C 1
ATOM 773 O O . VAL A 1 96 ? -1.971 -10.148 1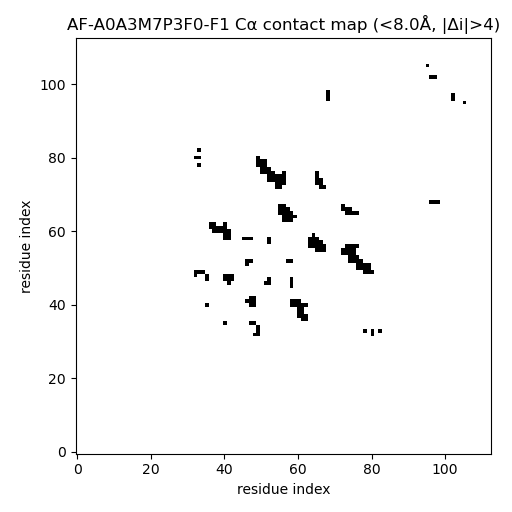2.377 1.00 95.69 96 VAL A O 1
ATOM 776 N N . SER A 1 97 ? -2.615 -8.060 12.859 1.00 95.19 97 SER A N 1
ATOM 777 C CA . SER A 1 97 ? -2.653 -8.265 14.306 1.00 95.19 97 SER A CA 1
ATOM 778 C C . SER A 1 97 ? -3.814 -7.513 14.950 1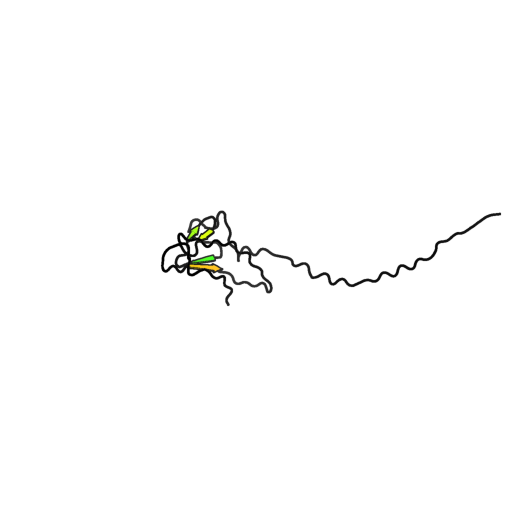.00 95.19 97 SER A C 1
ATOM 780 O O . SER A 1 97 ? -4.242 -6.458 14.484 1.00 95.19 97 SER A O 1
ATOM 782 N N . GLY A 1 98 ? -4.328 -8.070 16.045 1.00 92.69 98 GLY A N 1
ATOM 783 C CA . GLY A 1 98 ? -5.424 -7.510 16.829 1.00 92.69 98 GLY A CA 1
ATOM 784 C C . GLY A 1 98 ? -5.382 -8.030 18.264 1.00 92.69 98 GLY A C 1
ATOM 785 O O . GLY A 1 98 ? -4.696 -9.005 18.554 1.00 92.69 98 GLY A O 1
ATOM 786 N N . ARG A 1 99 ? -6.085 -7.353 19.181 1.00 87.81 99 ARG A N 1
ATOM 787 C CA . ARG A 1 99 ? -6.138 -7.744 20.605 1.00 87.81 99 ARG A CA 1
ATOM 788 C C . ARG A 1 99 ? -7.093 -8.911 20.879 1.00 87.81 99 ARG A C 1
ATOM 790 O O . ARG A 1 99 ? -6.920 -9.616 21.864 1.00 87.81 99 ARG A O 1
ATOM 797 N N . GLY A 1 100 ? -8.131 -9.058 20.058 1.00 86.88 100 GLY A N 1
ATOM 798 C CA . GLY A 1 100 ? -9.159 -10.082 20.224 1.00 86.88 100 GLY A CA 1
ATOM 799 C C . GLY A 1 100 ? -8.802 -11.397 19.538 1.00 86.88 100 GLY A C 1
ATOM 800 O O . GLY A 1 100 ? -7.912 -11.454 18.694 1.00 86.88 100 GLY A O 1
ATOM 801 N N . ARG A 1 101 ? -9.556 -12.449 19.869 1.00 90.50 101 ARG A N 1
ATOM 802 C CA . ARG A 1 101 ? -9.455 -13.762 19.212 1.00 90.50 101 ARG A CA 1
ATOM 803 C C . ARG A 1 101 ? -9.927 -13.735 17.753 1.00 90.50 101 ARG A C 1
ATOM 805 O O . ARG A 1 101 ? -9.497 -14.566 16.963 1.00 90.50 101 ARG A O 1
ATOM 812 N N . VAL A 1 102 ? -10.815 -12.801 17.415 1.00 91.94 102 VAL A N 1
ATOM 813 C CA . VAL A 1 102 ? -11.387 -12.630 16.075 1.00 91.94 102 VAL A CA 1
ATOM 814 C C . VAL A 1 102 ? -11.018 -11.243 15.557 1.00 91.94 102 VAL A C 1
ATOM 816 O O . VAL A 1 102 ? -11.146 -10.257 16.287 1.00 91.94 102 VAL A O 1
ATOM 819 N N . GLY A 1 103 ? -10.537 -11.182 14.316 1.00 92.00 103 GLY A N 1
ATOM 820 C CA . GLY A 1 103 ? -10.201 -9.950 13.605 1.00 92.00 103 GLY A CA 1
ATOM 821 C C . GLY A 1 103 ? -11.110 -9.730 12.397 1.00 92.00 103 GLY A C 1
ATOM 822 O O . GLY A 1 103 ? -11.723 -10.671 11.902 1.00 92.00 103 GLY A O 1
ATOM 823 N N . ALA A 1 104 ? -11.185 -8.481 11.948 1.00 92.81 104 ALA A N 1
ATOM 824 C CA . ALA A 1 104 ? -11.914 -8.034 10.764 1.00 92.81 104 ALA A CA 1
ATOM 825 C C . ALA A 1 104 ? -11.351 -6.660 10.328 1.00 92.81 104 ALA A C 1
ATOM 827 O O . ALA A 1 104 ? -10.726 -5.976 11.141 1.00 92.81 104 ALA A O 1
ATOM 828 N N . ASP A 1 105 ? -11.514 -6.203 9.087 1.00 94.62 105 ASP A N 1
ATOM 829 C CA . ASP A 1 105 ? -12.122 -6.899 7.938 1.00 94.62 105 ASP A CA 1
ATOM 830 C C . ASP A 1 105 ? -11.079 -7.645 7.084 1.00 94.62 105 ASP A C 1
ATOM 832 O O . ASP A 1 105 ? -11.391 -8.652 6.458 1.00 94.62 105 ASP A O 1
ATOM 836 N N . GLY A 1 106 ? -9.821 -7.194 7.098 1.00 94.56 106 GLY A N 1
ATOM 837 C CA . GLY A 1 106 ? -8.717 -7.798 6.351 1.00 94.56 106 GLY A CA 1
ATOM 838 C C . GLY A 1 106 ? -7.928 -6.767 5.550 1.00 94.56 106 GLY A C 1
ATOM 839 O O . GLY A 1 106 ? -7.925 -5.579 5.869 1.00 94.56 106 GLY A O 1
ATOM 840 N N . MET A 1 107 ? -7.240 -7.233 4.511 1.00 96.81 107 MET A N 1
ATOM 841 C CA . MET A 1 107 ? -6.571 -6.385 3.529 1.00 96.81 107 MET A CA 1
ATOM 842 C C . MET A 1 107 ? -6.686 -6.999 2.140 1.00 96.81 107 MET A C 1
ATOM 844 O O . MET A 1 107 ? -6.993 -8.182 2.004 1.00 96.81 107 MET A O 1
ATOM 848 N N . ALA A 1 108 ? -6.400 -6.196 1.126 1.00 97.38 108 ALA A N 1
ATOM 849 C CA . ALA A 1 108 ? -6.351 -6.646 -0.249 1.00 97.38 108 ALA A CA 1
ATOM 850 C C . ALA A 1 108 ? -5.153 -6.015 -0.960 1.00 97.38 108 ALA A C 1
ATOM 852 O O . ALA A 1 108 ? -4.750 -4.891 -0.649 1.00 97.38 108 ALA A O 1
ATOM 853 N N . ILE A 1 109 ? -4.597 -6.773 -1.897 1.00 97.75 109 I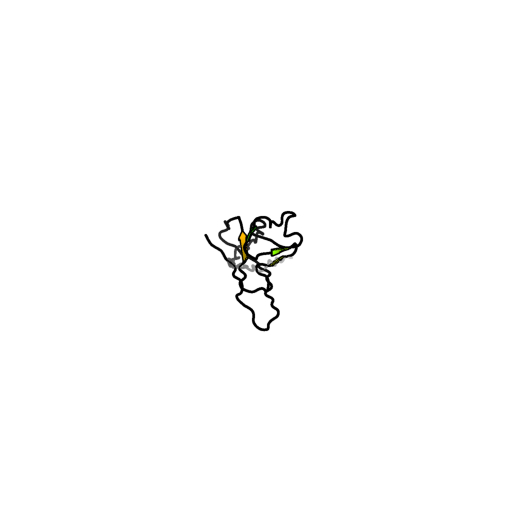LE A N 1
ATOM 854 C CA . ILE A 1 109 ? -3.543 -6.350 -2.812 1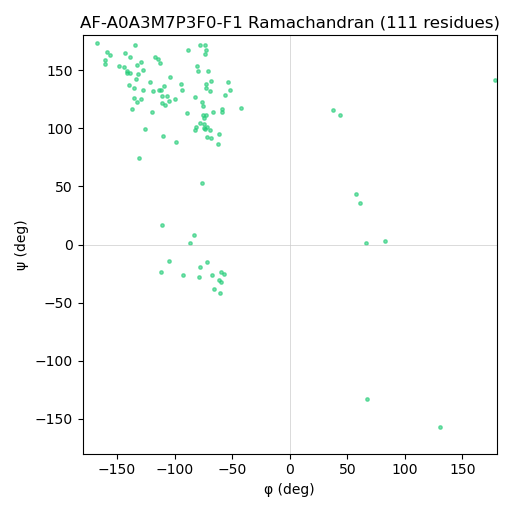.00 97.75 109 ILE A CA 1
ATOM 855 C C . ILE A 1 109 ? -4.199 -6.236 -4.182 1.00 97.75 109 ILE A C 1
ATOM 857 O O . ILE A 1 109 ? -4.995 -7.097 -4.554 1.00 97.75 109 ILE A O 1
ATOM 861 N N . TRP A 1 110 ? -3.890 -5.168 -4.906 1.00 97.12 110 TRP A N 1
ATOM 862 C CA . TRP A 1 110 ? -4.585 -4.827 -6.138 1.00 97.12 110 TRP A CA 1
ATOM 863 C C . TRP A 1 110 ? -3.599 -4.507 -7.249 1.00 97.12 110 TRP A C 1
ATOM 865 O O . TRP A 1 110 ? -2.549 -3.912 -7.016 1.00 97.12 110 TRP A O 1
ATOM 875 N N . TYR A 1 111 ? -4.017 -4.853 -8.457 1.00 96.75 111 TYR A N 1
ATOM 876 C CA . TYR A 1 111 ? -3.533 -4.305 -9.710 1.00 96.75 111 TYR A CA 1
ATOM 877 C C . TYR A 1 111 ? -4.779 -3.894 -10.497 1.00 96.75 111 TYR A C 1
ATOM 879 O O . TYR A 1 111 ? -5.702 -4.698 -10.635 1.00 96.75 111 TYR A O 1
ATOM 887 N N . THR A 1 112 ? -4.840 -2.639 -10.927 1.00 95.25 112 THR A N 1
ATOM 888 C CA . THR A 1 112 ? -5.965 -2.080 -11.689 1.00 95.25 112 THR A CA 1
ATOM 889 C C . THR A 1 112 ? -5.427 -1.187 -12.804 1.00 95.25 112 THR A C 1
ATOM 891 O O . THR A 1 112 ? -4.264 -0.778 -12.747 1.00 95.25 112 THR A O 1
ATOM 894 N N . ASP A 1 113 ? -6.272 -0.914 -13.796 1.00 84.00 113 ASP A N 1
ATOM 895 C CA . ASP A 1 11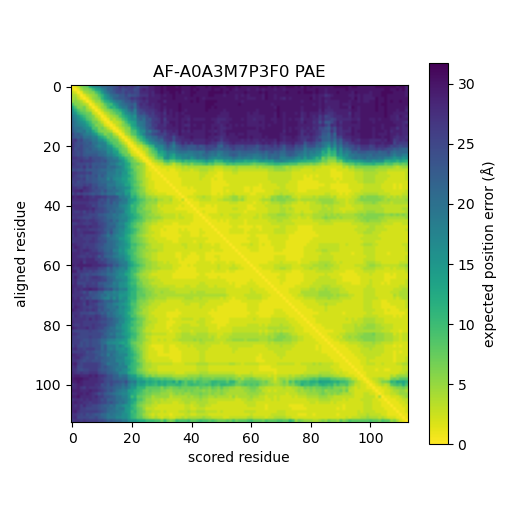3 ? -6.011 -0.056 -14.956 1.00 84.00 113 ASP A CA 1
ATOM 896 C C . ASP A 1 113 ? -5.990 1.450 -14.631 1.00 84.00 113 ASP A C 1
ATOM 898 O O . ASP A 1 113 ? -6.606 1.873 -13.622 1.00 84.00 113 ASP A O 1
#

Mean predicted aligned error: 10.46 Å

Nearest PDB structures (foldseek):
  4ygb-assembly2_C  TM=9.926E-01  e=1.864E-05  Homo sapiens
  1gv9-assembly1_A  TM=9.853E-01  e=3.565E-05  Rattus norvegicus
  1r1z-assembly4_D  TM=9.790E-01  e=7.766E-05  Rattus norvegicus
  8jpg-assembly1_F  TM=9.901E-01  e=3.804E-05  Homo sapiens
  1bqp-assembly1_A  TM=7.157E-01  e=3.136E-01  Pisum sativum